Protein AF-A0A2K1SVT9-F1 (afdb_monomer)

Mean predicted aligned error: 2.63 Å

Sequence (105 aa):
MPQIYNPLKDYGYTPITTFWEDFTIAEAFGLDAIEDTYQRAFNEWHSNYKMMTELVMVLNNKIWQYHFYNEDKARVYNDLYTTLAAWCEDNFTSDQLDYYYTTTD

Secondary structure (DSSP, 8-state):
----S-GGGGGT----SSHHHHHHHHTTT-HHHHHHHHHHHHHHHTT-HHHHHHHHHHHHHHHHHHTTT-HHHHHHHHHHHHHHHHHHHHH--HHHHHHHHHHH-

pLDDT: mean 95.65, std 7.27, range [46.47, 98.81]

Solvent-accessible surface area (backbone atoms only — not comparable to full-atom values): 6047 Å² total; per-residue (Å²): 130,79,68,75,72,62,66,56,53,80,74,74,43,79,83,91,71,60,61,61,50,53,46,47,55,22,61,78,72,39,70,69,37,39,54,52,51,49,52,53,51,46,74,74,31,69,91,37,66,68,56,46,42,51,50,42,50,44,28,51,51,48,21,65,73,18,62,91,77,34,62,70,60,16,49,54,29,44,56,52,27,54,54,48,50,53,50,48,70,75,68,47,52,72,76,50,43,54,53,40,53,72,71,71,112

Radius of gyration: 13.07 Å; Cα contacts (8 Å, |Δi|>4): 87; chains: 1; bounding box: 34×28×30 Å

Organism: Gardnerella vaginalis (NCBI:txid2702)

Foldseek 3Di:
DQDCDDCVVVVVDDDPDSLLNCLSVLVVVDLVSNVVSLVVQCVVPVVPLVSLLVLLQSLVVQLVVPVVPPPVSNVSSVVSNVVSVVVSVVPDDPVSVVVSVVSND

Nearest PDB structures (foldseek):
  5w5i-assembly1_C  TM=5.093E-01  e=3.849E+00  Homo sapiens
  6bk8-assembly1_U  TM=3.500E-01  e=2.129E+00  Saccharomyces cerevisiae S288C

Structure (mmCIF, N/CA/C/O backbone):
data_AF-A0A2K1SVT9-F1
#
_entry.id   AF-A0A2K1SVT9-F1
#
loop_
_atom_site.group_PDB
_atom_site.id
_atom_site.type_symbol
_atom_site.label_atom_id
_atom_site.label_alt_id
_atom_site.label_comp_id
_atom_site.label_asym_id
_atom_site.label_entity_id
_atom_site.label_seq_id
_atom_site.pdbx_PDB_ins_code
_atom_site.Cartn_x
_atom_site.Cartn_y
_atom_site.Cartn_z
_atom_site.occupancy
_atom_site.B_iso_or_equiv
_atom_site.auth_seq_id
_atom_site.auth_comp_id
_atom_site.auth_asym_id
_atom_site.auth_atom_id
_atom_site.pdbx_PDB_model_num
ATOM 1 N N . MET A 1 1 ? 15.542 8.143 -10.789 1.00 46.47 1 MET A N 1
ATOM 2 C CA . MET A 1 1 ? 16.097 7.571 -9.540 1.00 46.47 1 MET A CA 1
ATOM 3 C C . MET A 1 1 ? 14.930 7.204 -8.639 1.00 46.47 1 MET A C 1
ATOM 5 O O . MET A 1 1 ? 13.972 7.970 -8.657 1.00 46.47 1 MET A O 1
ATOM 9 N N . PRO A 1 2 ? 14.973 6.083 -7.898 1.00 59.28 2 PRO A N 1
ATOM 10 C CA . PRO A 1 2 ? 13.959 5.780 -6.890 1.00 59.28 2 PRO A CA 1
ATOM 11 C C . PRO A 1 2 ? 13.961 6.879 -5.821 1.00 59.28 2 PRO A C 1
ATOM 13 O O . PRO A 1 2 ? 15.028 7.282 -5.351 1.00 59.28 2 PRO A O 1
ATOM 16 N N . GLN A 1 3 ? 12.789 7.400 -5.467 1.00 71.31 3 GLN A N 1
ATOM 17 C CA . GLN A 1 3 ? 12.656 8.432 -4.442 1.00 71.31 3 GLN A CA 1
ATOM 18 C C . GLN A 1 3 ? 12.427 7.762 -3.085 1.00 71.31 3 GLN A C 1
ATOM 20 O O . GLN A 1 3 ? 11.324 7.322 -2.787 1.00 71.31 3 GLN A O 1
ATOM 25 N N . ILE A 1 4 ? 13.474 7.695 -2.259 1.00 78.69 4 ILE A N 1
ATOM 26 C CA . ILE A 1 4 ? 13.396 7.128 -0.896 1.00 78.69 4 ILE A CA 1
ATOM 27 C C . ILE A 1 4 ? 12.538 8.012 0.025 1.00 78.69 4 ILE A C 1
ATOM 29 O O . ILE A 1 4 ? 11.973 7.540 1.002 1.00 78.69 4 ILE A O 1
ATOM 33 N N . TYR A 1 5 ? 12.402 9.299 -0.297 1.00 88.00 5 TYR A N 1
ATOM 34 C CA . TYR A 1 5 ? 11.534 10.205 0.445 1.00 88.00 5 TYR A CA 1
ATOM 35 C C . TYR A 1 5 ? 10.054 9.832 0.282 1.00 88.00 5 TYR A C 1
ATOM 37 O O . TYR A 1 5 ? 9.560 9.801 -0.844 1.00 88.00 5 TYR A O 1
ATOM 45 N N . ASN A 1 6 ? 9.368 9.597 1.403 1.00 92.19 6 ASN A N 1
ATOM 46 C CA . ASN A 1 6 ? 7.943 9.280 1.448 1.00 92.19 6 ASN A CA 1
ATOM 47 C C . ASN A 1 6 ? 7.084 10.564 1.338 1.00 92.19 6 ASN A C 1
ATOM 4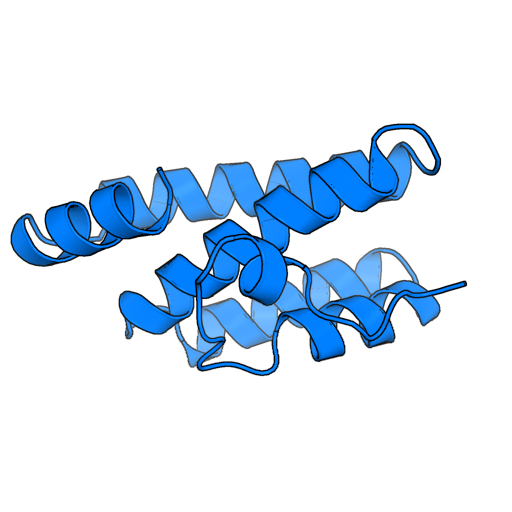9 O O . ASN A 1 6 ? 7.082 11.354 2.290 1.00 92.19 6 ASN A O 1
ATOM 53 N N . PRO A 1 7 ? 6.341 10.766 0.229 1.00 91.94 7 PRO A N 1
ATOM 54 C CA . PRO A 1 7 ? 5.565 11.980 -0.026 1.00 91.94 7 PRO A CA 1
ATOM 55 C C . PRO A 1 7 ? 4.354 12.135 0.898 1.00 91.94 7 PRO A C 1
ATOM 57 O O . PRO A 1 7 ? 3.841 13.239 1.023 1.00 91.94 7 PRO A O 1
ATOM 60 N N . LEU A 1 8 ? 3.930 11.087 1.618 1.00 91.94 8 LEU A N 1
ATOM 61 C CA . LEU A 1 8 ? 2.842 11.201 2.598 1.00 91.94 8 LEU A CA 1
ATOM 62 C C . LEU A 1 8 ? 3.136 12.260 3.675 1.00 91.94 8 LEU A C 1
ATOM 64 O O . LEU A 1 8 ? 2.223 12.907 4.184 1.00 91.94 8 LEU A O 1
ATOM 68 N N . LYS A 1 9 ? 4.423 12.495 3.962 1.00 91.75 9 LYS A N 1
ATOM 69 C CA . LYS A 1 9 ? 4.882 13.541 4.885 1.00 91.75 9 LYS A CA 1
ATOM 70 C C . LYS A 1 9 ? 4.558 14.952 4.395 1.00 91.75 9 LYS A C 1
ATOM 72 O O . LYS A 1 9 ? 4.320 15.830 5.221 1.00 91.75 9 LYS A O 1
ATOM 77 N N . ASP A 1 10 ? 4.500 15.163 3.081 1.00 90.88 10 ASP A N 1
ATOM 78 C CA . ASP A 1 10 ? 4.145 16.459 2.492 1.00 90.88 10 ASP A CA 1
ATOM 79 C C . ASP A 1 10 ? 2.647 16.757 2.637 1.00 90.88 10 ASP A C 1
ATOM 81 O O . ASP A 1 10 ? 2.247 17.919 2.664 1.00 90.88 10 ASP A O 1
ATOM 85 N N . TYR A 1 11 ? 1.826 15.716 2.799 1.00 88.06 11 TYR A N 1
ATOM 86 C CA . TYR A 1 11 ? 0.382 15.824 3.027 1.00 88.06 11 TYR A CA 1
ATOM 87 C C . TYR A 1 11 ? 0.013 15.906 4.516 1.00 88.06 11 TYR A C 1
ATOM 89 O O . TYR A 1 11 ? -1.156 15.829 4.876 1.00 88.06 11 TYR A O 1
ATOM 97 N N . GLY A 1 12 ? 1.001 16.068 5.405 1.00 90.06 12 GLY A N 1
ATOM 98 C CA . GLY A 1 12 ? 0.776 16.150 6.850 1.00 90.06 12 GLY A CA 1
ATOM 99 C C . GLY A 1 12 ? 0.520 14.800 7.526 1.00 90.06 12 GLY A C 1
ATOM 100 O O . GLY A 1 12 ? 0.270 14.764 8.732 1.00 90.06 12 GLY A O 1
ATOM 101 N N . TYR A 1 13 ? 0.632 13.691 6.792 1.00 93.94 13 TYR A N 1
ATOM 102 C CA . TYR A 1 13 ? 0.559 12.351 7.357 1.00 93.94 13 TYR A CA 1
ATOM 103 C C . TYR A 1 13 ? 1.926 11.917 7.900 1.00 93.94 13 TYR A C 1
ATOM 105 O O . TYR A 1 13 ? 2.964 12.131 7.276 1.00 93.94 13 TYR A O 1
ATOM 113 N N . THR A 1 14 ? 1.946 11.283 9.074 1.00 95.19 14 THR A N 1
ATOM 114 C CA . THR A 1 14 ? 3.165 10.676 9.629 1.00 95.19 14 THR A CA 1
ATOM 115 C C . THR A 1 14 ? 3.133 9.176 9.355 1.00 95.19 14 THR A C 1
ATOM 117 O O . THR A 1 14 ? 2.331 8.498 9.996 1.00 95.19 14 THR A O 1
ATOM 120 N N . PRO A 1 15 ? 3.989 8.653 8.453 1.00 95.50 15 PRO A N 1
ATOM 121 C CA . PRO A 1 15 ? 4.053 7.223 8.176 1.00 95.50 15 PRO A CA 1
ATOM 122 C C . PRO A 1 15 ? 4.281 6.402 9.443 1.00 95.50 15 PRO A C 1
ATOM 124 O O . PRO A 1 15 ? 5.164 6.721 10.245 1.00 95.50 15 PRO A O 1
ATOM 127 N N . ILE A 1 16 ? 3.488 5.349 9.604 1.00 96.69 16 ILE A N 1
ATOM 128 C CA . ILE A 1 16 ? 3.594 4.353 10.671 1.00 96.69 16 ILE A CA 1
ATOM 129 C C . ILE A 1 16 ? 4.202 3.035 10.172 1.00 96.69 16 ILE A C 1
ATOM 131 O O . ILE A 1 16 ? 4.450 2.143 10.984 1.00 96.69 16 ILE A O 1
ATOM 135 N N . THR A 1 17 ? 4.477 2.915 8.869 1.00 96.62 17 THR A N 1
ATOM 136 C CA . THR A 1 17 ? 5.103 1.740 8.245 1.00 96.62 17 THR A CA 1
ATOM 137 C C . THR A 1 17 ? 6.359 2.104 7.447 1.00 96.62 17 THR A C 1
ATOM 139 O O . THR A 1 17 ? 6.712 3.274 7.296 1.00 96.62 17 THR A O 1
ATOM 142 N N . THR A 1 18 ? 7.034 1.079 6.921 1.00 96.62 18 THR A N 1
ATOM 143 C CA . THR A 1 18 ? 8.132 1.192 5.946 1.00 96.62 18 THR A CA 1
ATOM 144 C C . THR A 1 18 ? 7.689 0.886 4.516 1.00 96.62 18 THR A C 1
ATOM 146 O O . THR A 1 18 ? 8.534 0.745 3.634 1.00 96.62 18 THR A O 1
ATOM 149 N N . PHE A 1 19 ? 6.379 0.777 4.250 1.00 98.06 19 PHE A N 1
ATOM 150 C CA . PHE A 1 19 ? 5.883 0.309 2.953 1.00 98.06 19 PHE A CA 1
ATOM 151 C C . PHE A 1 19 ? 6.411 1.144 1.790 1.00 98.06 19 PHE A C 1
ATOM 153 O O . PHE A 1 19 ? 6.781 0.590 0.758 1.00 98.06 19 PHE A O 1
ATOM 160 N N . TRP A 1 20 ? 6.499 2.468 1.945 1.00 97.88 20 TRP A N 1
ATOM 161 C CA . TRP A 1 20 ? 7.049 3.321 0.894 1.00 97.88 20 TRP A CA 1
ATOM 162 C C . TRP A 1 20 ? 8.473 2.908 0.507 1.00 97.88 20 TRP A C 1
ATOM 164 O O . TRP A 1 20 ? 8.773 2.752 -0.680 1.00 97.88 20 TRP A O 1
ATOM 174 N N . GLU A 1 21 ? 9.350 2.729 1.491 1.00 96.69 21 GLU A N 1
ATOM 175 C CA . GLU A 1 21 ? 10.727 2.295 1.293 1.00 96.69 21 GLU A CA 1
ATOM 176 C C . GLU A 1 21 ? 10.787 0.875 0.719 1.00 96.69 21 GLU A C 1
ATOM 178 O O . GLU A 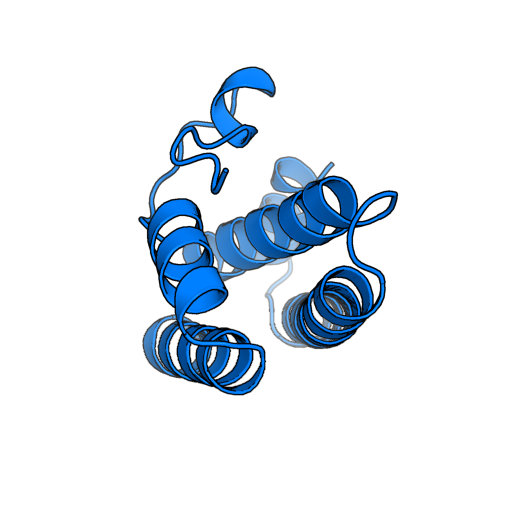1 21 ? 11.516 0.651 -0.249 1.00 96.69 21 GLU A O 1
ATOM 183 N N . ASP A 1 22 ? 9.977 -0.048 1.238 1.00 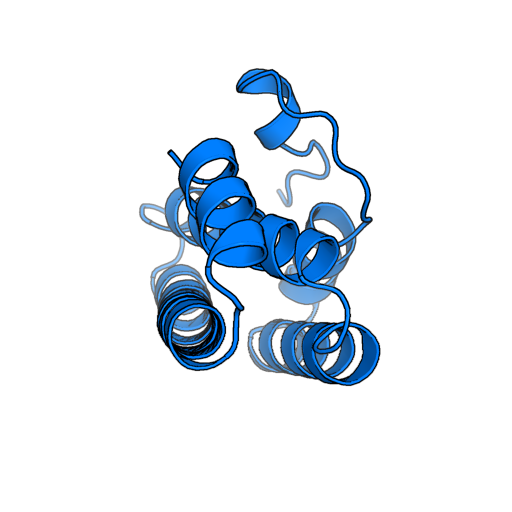97.81 22 ASP A N 1
ATOM 184 C CA . ASP A 1 22 ? 9.928 -1.442 0.790 1.00 97.81 22 ASP A CA 1
ATOM 185 C C . ASP A 1 22 ? 9.542 -1.541 -0.694 1.00 97.81 22 ASP A C 1
ATOM 187 O O . ASP A 1 22 ? 10.246 -2.179 -1.483 1.00 97.81 22 ASP A O 1
ATOM 191 N N . PHE A 1 23 ? 8.495 -0.825 -1.117 1.00 98.00 23 PHE A N 1
ATOM 192 C CA . PHE A 1 23 ? 8.100 -0.736 -2.526 1.00 98.00 23 PHE A CA 1
ATOM 193 C C . PHE A 1 23 ? 9.151 -0.025 -3.383 1.00 98.00 23 PHE A C 1
ATOM 195 O O . PHE A 1 23 ? 9.445 -0.458 -4.496 1.00 98.00 23 PHE A O 1
ATOM 202 N N . THR A 1 24 ? 9.777 1.034 -2.863 1.00 97.06 24 THR A N 1
ATOM 203 C CA . THR A 1 24 ? 10.864 1.741 -3.563 1.00 97.06 24 THR A CA 1
ATOM 204 C C . THR A 1 24 ? 12.072 0.832 -3.814 1.00 97.06 24 THR A C 1
ATOM 206 O O . THR A 1 24 ? 12.722 0.940 -4.855 1.00 97.06 24 THR A O 1
ATOM 209 N N . ILE A 1 25 ? 12.374 -0.081 -2.887 1.00 96.25 25 ILE A N 1
ATOM 210 C CA . ILE A 1 25 ? 13.412 -1.102 -3.056 1.00 96.25 25 ILE A CA 1
ATOM 211 C C . ILE A 1 25 ? 12.949 -2.154 -4.070 1.00 96.25 25 ILE A C 1
ATOM 213 O O . ILE A 1 25 ? 13.684 -2.445 -5.013 1.00 96.25 25 ILE A O 1
ATOM 217 N N . ALA A 1 26 ? 11.731 -2.684 -3.923 1.00 97.62 26 ALA A N 1
ATOM 218 C CA . ALA A 1 26 ? 11.163 -3.708 -4.803 1.00 97.62 26 ALA A CA 1
ATOM 219 C C . ALA A 1 26 ? 11.141 -3.281 -6.279 1.00 97.62 26 ALA A C 1
ATOM 221 O O . ALA A 1 26 ? 11.482 -4.055 -7.171 1.00 97.62 26 ALA A O 1
ATOM 222 N N . GLU A 1 27 ? 10.851 -2.009 -6.540 1.00 96.94 27 GLU A N 1
ATOM 223 C CA . GLU A 1 27 ? 10.878 -1.394 -7.867 1.00 96.94 27 GLU A CA 1
ATOM 224 C C . GLU A 1 27 ? 12.208 -1.532 -8.621 1.00 96.94 27 GLU A C 1
ATOM 226 O O . GLU A 1 27 ? 12.208 -1.399 -9.852 1.00 96.94 27 GLU A O 1
ATOM 231 N N . ALA A 1 28 ? 13.327 -1.734 -7.914 1.00 95.69 28 ALA A N 1
ATOM 232 C CA . ALA A 1 28 ? 14.645 -1.976 -8.501 1.00 95.69 28 ALA A CA 1
ATOM 233 C C . ALA A 1 28 ? 14.843 -3.436 -8.951 1.00 95.69 28 ALA A C 1
ATOM 235 O O . ALA A 1 28 ? 15.740 -3.707 -9.747 1.00 95.69 28 ALA A O 1
ATOM 236 N N . PHE A 1 29 ? 14.003 -4.356 -8.471 1.00 96.75 29 PHE A N 1
ATOM 237 C CA . PHE A 1 29 ? 14.053 -5.790 -8.767 1.00 96.75 29 PHE A CA 1
ATOM 238 C C . PHE A 1 29 ? 13.009 -6.240 -9.802 1.00 96.75 29 PHE A C 1
ATOM 240 O O . PHE A 1 29 ? 13.040 -7.391 -10.229 1.00 96.75 29 PHE A O 1
ATOM 247 N N . GLY A 1 30 ? 12.134 -5.338 -10.257 1.00 97.31 30 GLY A N 1
ATOM 248 C CA . GLY A 1 30 ? 11.149 -5.599 -11.311 1.00 97.31 30 GLY A CA 1
ATOM 249 C C . GLY A 1 30 ? 9.708 -5.649 -10.803 1.00 97.31 30 GLY A C 1
ATOM 250 O O . GLY A 1 30 ? 9.447 -5.443 -9.621 1.00 97.31 30 GLY A O 1
ATOM 251 N N . LEU A 1 31 ? 8.764 -5.884 -11.718 1.00 98.31 31 LEU A N 1
ATOM 252 C CA . LEU A 1 31 ? 7.325 -5.872 -11.417 1.00 98.31 31 LEU A CA 1
ATOM 253 C C . LEU A 1 31 ? 6.927 -7.016 -10.473 1.00 98.31 31 LEU A C 1
ATOM 255 O O . LEU A 1 31 ? 6.243 -6.767 -9.487 1.00 98.31 31 LEU A O 1
ATOM 259 N N . ASP A 1 32 ? 7.459 -8.220 -10.692 1.00 98.38 32 ASP A N 1
ATOM 260 C CA . ASP A 1 32 ? 7.206 -9.385 -9.831 1.00 98.38 32 ASP A CA 1
ATOM 261 C C . ASP A 1 32 ? 7.597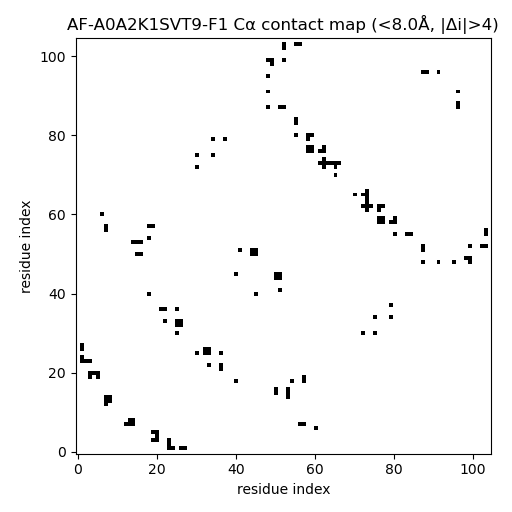 -9.120 -8.365 1.00 98.38 32 ASP A C 1
ATOM 263 O O . ASP A 1 32 ? 6.933 -9.577 -7.439 1.00 98.38 32 ASP A O 1
ATOM 267 N N . ALA A 1 33 ? 8.656 -8.335 -8.130 1.00 98.56 33 ALA A N 1
ATOM 268 C CA . ALA A 1 33 ? 9.082 -7.975 -6.779 1.00 98.56 33 ALA A CA 1
ATOM 269 C C . ALA A 1 33 ? 8.123 -6.981 -6.101 1.00 98.56 33 ALA A C 1
ATOM 271 O O . ALA A 1 33 ? 7.975 -7.017 -4.877 1.00 98.56 33 ALA A O 1
ATOM 272 N N . ILE A 1 34 ? 7.472 -6.099 -6.870 1.00 98.62 34 ILE A N 1
ATOM 273 C CA . ILE A 1 34 ? 6.424 -5.193 -6.371 1.00 98.62 34 ILE A CA 1
ATOM 274 C C . ILE A 1 34 ? 5.220 -6.020 -5.909 1.00 98.62 34 ILE A C 1
ATOM 276 O O . ILE A 1 34 ? 4.747 -5.841 -4.787 1.00 98.62 34 ILE A O 1
ATOM 280 N N . GLU A 1 35 ? 4.766 -6.963 -6.736 1.00 98.75 35 GLU A N 1
ATOM 281 C CA . GLU A 1 35 ? 3.648 -7.851 -6.404 1.00 98.75 35 GLU A CA 1
ATOM 282 C C . GLU A 1 35 ? 3.958 -8.738 -5.191 1.00 98.75 35 GLU A C 1
ATOM 284 O O . GLU A 1 35 ? 3.147 -8.830 -4.271 1.00 98.75 35 GLU A O 1
ATOM 289 N N . ASP A 1 36 ? 5.151 -9.336 -5.131 1.00 98.69 36 ASP A N 1
ATOM 290 C CA . ASP A 1 36 ? 5.590 -10.133 -3.980 1.00 98.69 36 ASP A CA 1
ATOM 291 C C . ASP A 1 36 ? 5.652 -9.299 -2.686 1.00 98.69 36 ASP A C 1
ATOM 293 O O . ASP A 1 36 ? 5.228 -9.752 -1.621 1.00 98.69 36 ASP A O 1
ATOM 297 N N . THR A 1 37 ? 6.120 -8.050 -2.774 1.00 98.75 37 THR A N 1
ATOM 298 C CA . THR A 1 37 ? 6.158 -7.120 -1.633 1.00 98.75 37 THR A CA 1
ATOM 299 C C . THR A 1 37 ? 4.751 -6.791 -1.141 1.00 98.75 37 THR A C 1
ATOM 301 O O . THR A 1 37 ? 4.500 -6.836 0.064 1.00 98.75 37 THR A O 1
ATOM 304 N N . TYR A 1 38 ? 3.812 -6.545 -2.059 1.00 98.81 38 TYR A N 1
ATOM 305 C CA . TYR A 1 38 ? 2.401 -6.376 -1.721 1.00 98.81 38 TYR A CA 1
ATOM 306 C C . TYR A 1 38 ? 1.822 -7.619 -1.043 1.00 98.81 38 TYR A C 1
ATOM 308 O O . TYR A 1 38 ? 1.199 -7.496 0.007 1.00 98.81 38 TYR A O 1
ATOM 316 N N . GLN A 1 39 ? 2.051 -8.812 -1.598 1.00 98.75 39 GLN A N 1
ATOM 317 C CA . GLN A 1 39 ? 1.513 -10.053 -1.037 1.00 98.75 39 GLN A CA 1
ATOM 318 C C . GLN A 1 39 ? 2.040 -10.307 0.377 1.00 98.75 39 GLN A C 1
ATOM 320 O O . GLN A 1 39 ? 1.279 -10.698 1.261 1.00 98.75 39 GLN A O 1
ATOM 325 N N . ARG A 1 40 ? 3.329 -10.050 0.627 1.00 98.62 40 ARG A N 1
ATOM 326 C CA . A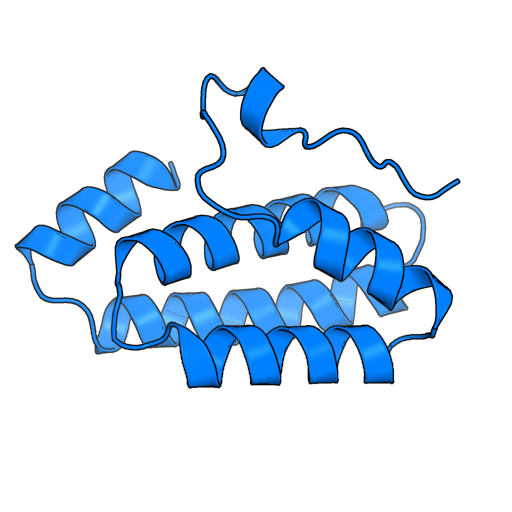RG A 1 40 ? 3.908 -10.149 1.974 1.00 98.62 40 ARG A CA 1
ATOM 327 C C . ARG A 1 40 ? 3.277 -9.143 2.936 1.00 98.62 40 ARG A C 1
ATOM 329 O O . ARG A 1 40 ? 2.838 -9.548 4.009 1.00 98.62 40 ARG A O 1
ATOM 336 N N . ALA A 1 41 ? 3.161 -7.877 2.530 1.00 98.50 41 ALA A N 1
ATOM 337 C CA . ALA A 1 41 ? 2.531 -6.841 3.345 1.00 98.50 41 ALA A CA 1
ATOM 338 C C . ALA A 1 41 ? 1.061 -7.167 3.657 1.00 98.50 41 ALA A C 1
ATOM 340 O O . ALA A 1 41 ? 0.645 -7.092 4.810 1.00 98.50 41 ALA A O 1
ATOM 341 N N . PHE A 1 42 ? 0.285 -7.591 2.658 1.00 98.62 42 PHE A N 1
ATOM 342 C CA . PHE A 1 42 ? -1.110 -7.987 2.832 1.00 98.62 42 PHE A CA 1
ATOM 343 C C . PHE A 1 42 ? -1.236 -9.163 3.806 1.00 98.62 42 PHE A C 1
ATOM 345 O O . PHE A 1 42 ? -1.958 -9.072 4.795 1.00 98.62 42 PHE A O 1
ATOM 352 N N . ASN A 1 43 ? -0.500 -10.253 3.570 1.00 98.44 43 ASN A N 1
ATOM 353 C CA . ASN A 1 43 ? -0.580 -11.460 4.396 1.00 98.44 43 ASN A CA 1
ATOM 354 C C . ASN A 1 43 ? -0.170 -11.216 5.854 1.00 98.44 43 ASN A C 1
ATOM 356 O O . ASN A 1 43 ? -0.705 -11.857 6.754 1.00 98.44 43 ASN A O 1
ATOM 360 N N . GLU A 1 44 ? 0.764 -10.300 6.097 1.00 98.38 44 GLU A N 1
ATOM 361 C CA . GLU A 1 44 ? 1.180 -9.947 7.453 1.00 98.38 44 GLU A CA 1
ATOM 362 C C . GLU A 1 44 ? 0.180 -9.006 8.142 1.00 98.38 44 GLU A C 1
ATOM 364 O O . GLU A 1 44 ? -0.115 -9.171 9.328 1.00 98.38 44 GLU A O 1
ATOM 369 N N . TRP A 1 45 ? -0.378 -8.039 7.407 1.00 98.38 45 TRP A N 1
ATOM 370 C CA . TRP A 1 45 ? -1.062 -6.891 8.006 1.00 98.38 45 TRP A CA 1
ATOM 371 C C . TRP A 1 45 ? -2.571 -6.811 7.761 1.00 98.38 45 TRP A C 1
ATOM 373 O O . TRP A 1 45 ? -3.201 -5.914 8.319 1.00 98.38 45 TRP A O 1
ATOM 383 N N . HIS A 1 46 ? -3.191 -7.748 7.033 1.00 97.44 46 HIS A N 1
ATOM 384 C CA . HIS A 1 46 ? -4.629 -7.696 6.707 1.00 97.44 46 HIS A CA 1
ATOM 385 C C . HIS A 1 46 ? -5.564 -7.617 7.926 1.00 97.44 46 HIS A C 1
ATOM 387 O O . HIS A 1 46 ? -6.677 -7.112 7.824 1.00 97.44 46 HIS A O 1
ATOM 393 N N . SER A 1 47 ? -5.132 -8.082 9.101 1.00 97.38 47 SER A N 1
ATOM 394 C CA . SER A 1 47 ? -5.906 -7.969 10.348 1.00 97.38 47 SER A CA 1
ATOM 395 C C . SER A 1 47 ? -5.791 -6.599 11.040 1.00 97.38 47 SER A C 1
ATOM 397 O O . SER A 1 47 ? -6.488 -6.342 12.022 1.00 97.38 47 SER A O 1
ATOM 399 N N . ASN A 1 48 ? -4.932 -5.704 10.542 1.00 98.50 48 ASN A N 1
ATOM 400 C CA . ASN A 1 48 ? -4.680 -4.379 11.096 1.00 98.50 48 ASN A CA 1
ATOM 401 C C . ASN A 1 48 ? -5.110 -3.284 10.110 1.00 98.50 48 ASN A C 1
ATOM 403 O O . ASN A 1 48 ? -4.353 -2.871 9.232 1.00 98.50 48 ASN A O 1
ATOM 407 N N . TYR A 1 49 ? -6.320 -2.761 10.313 1.00 98.38 49 TYR A N 1
ATOM 408 C CA . TYR A 1 49 ? -6.926 -1.759 9.433 1.00 98.38 49 TYR A CA 1
ATOM 409 C C . TYR A 1 49 ? -6.068 -0.498 9.231 1.00 98.38 49 TYR A C 1
ATOM 411 O O . TYR A 1 49 ? -6.097 0.079 8.149 1.00 98.38 49 TYR A O 1
ATOM 419 N N . LYS A 1 50 ? -5.255 -0.080 10.215 1.00 98.44 50 LYS A N 1
ATOM 420 C CA . LYS A 1 50 ? -4.383 1.102 10.073 1.00 98.44 50 LYS A CA 1
ATOM 421 C C . LYS A 1 50 ? -3.237 0.857 9.100 1.00 98.44 50 LYS A C 1
ATOM 423 O O . LYS A 1 50 ? -2.944 1.711 8.272 1.00 98.44 50 LYS A O 1
ATOM 428 N N . MET A 1 51 ? -2.629 -0.325 9.180 1.00 98.56 51 MET A N 1
ATOM 429 C CA . MET A 1 51 ? -1.562 -0.734 8.263 1.00 98.56 51 MET A CA 1
ATOM 430 C C . MET A 1 51 ? -2.120 -0.869 6.847 1.00 98.56 51 MET A C 1
ATOM 432 O O . MET A 1 51 ? -1.548 -0.341 5.903 1.00 98.56 51 MET A O 1
ATOM 436 N N . MET A 1 52 ? -3.287 -1.498 6.709 1.00 98.69 52 MET A N 1
ATOM 437 C CA . MET A 1 52 ? -3.973 -1.632 5.424 1.00 98.69 52 MET A CA 1
ATOM 438 C C . MET A 1 52 ? -4.370 -0.271 4.831 1.00 98.69 52 MET A C 1
ATOM 440 O O . MET A 1 52 ? -4.210 -0.057 3.633 1.00 98.69 52 MET A O 1
ATOM 444 N N . THR A 1 53 ? -4.794 0.680 5.668 1.00 98.56 53 THR A N 1
ATOM 445 C CA . THR A 1 53 ? -5.069 2.068 5.256 1.00 98.56 53 THR A CA 1
ATOM 446 C C . THR A 1 53 ? -3.807 2.763 4.733 1.00 98.56 53 THR A C 1
ATOM 448 O O . THR A 1 53 ? -3.835 3.349 3.653 1.00 98.56 53 THR A O 1
ATOM 451 N N . GLU A 1 54 ? -2.672 2.666 5.438 1.00 98.62 54 GLU A N 1
ATOM 452 C CA . GLU A 1 54 ? -1.411 3.237 4.938 1.00 98.62 54 GLU A CA 1
ATOM 453 C C . GLU A 1 54 ? -0.931 2.543 3.658 1.00 98.62 54 GLU A C 1
ATOM 455 O O . GLU A 1 54 ? -0.450 3.214 2.745 1.00 98.62 54 GLU A O 1
ATOM 460 N N . LEU A 1 55 ? -1.117 1.224 3.542 1.00 98.75 55 LEU A N 1
ATOM 461 C CA . LEU A 1 55 ? -0.800 0.487 2.321 1.00 98.75 55 LEU A CA 1
ATOM 462 C C . LEU A 1 55 ? -1.602 1.024 1.125 1.00 98.75 55 LEU A C 1
ATOM 464 O O . LEU A 1 55 ? -1.012 1.276 0.077 1.00 98.75 55 LEU A O 1
ATOM 468 N N . VAL A 1 56 ? -2.905 1.291 1.286 1.00 98.62 56 VAL A N 1
ATOM 469 C CA . VAL A 1 56 ? -3.735 1.936 0.248 1.00 98.62 56 VAL A CA 1
ATOM 470 C C . VAL A 1 56 ? -3.162 3.294 -0.159 1.00 98.62 56 VAL A C 1
ATOM 472 O O . VAL A 1 56 ? -2.995 3.554 -1.353 1.00 98.62 56 VAL A O 1
ATOM 475 N N . MET A 1 57 ? -2.808 4.146 0.808 1.00 98.12 57 MET A N 1
ATOM 476 C CA . MET A 1 57 ? -2.225 5.458 0.513 1.00 98.12 57 MET A CA 1
ATOM 477 C C . MET A 1 57 ? -0.894 5.353 -0.232 1.00 98.12 57 MET A C 1
ATOM 479 O O . MET A 1 57 ? -0.665 6.098 -1.188 1.00 98.12 57 MET A O 1
ATOM 483 N N . VAL A 1 58 ? -0.016 4.434 0.182 1.00 98.25 58 VAL A N 1
ATOM 484 C CA . VAL A 1 58 ? 1.269 4.197 -0.483 1.00 98.25 58 VAL A CA 1
ATOM 485 C C . VAL A 1 58 ? 1.040 3.744 -1.921 1.00 98.25 58 VAL A C 1
ATOM 487 O O . VAL A 1 58 ? 1.612 4.350 -2.824 1.00 98.25 58 VAL A O 1
ATOM 490 N N . LEU A 1 59 ? 0.172 2.755 -2.158 1.00 98.56 59 LEU A N 1
ATOM 491 C CA . LEU A 1 59 ? -0.125 2.271 -3.510 1.00 98.56 59 LEU A CA 1
ATOM 492 C C . LEU A 1 59 ? -0.685 3.393 -4.397 1.00 98.56 59 LEU A C 1
ATOM 494 O O . LEU A 1 59 ? -0.186 3.587 -5.503 1.00 98.56 59 LEU A O 1
ATOM 498 N N . ASN A 1 60 ? -1.628 4.199 -3.895 1.00 98.00 60 ASN A N 1
ATOM 499 C CA . ASN A 1 60 ? -2.169 5.350 -4.627 1.00 98.00 60 ASN A CA 1
ATOM 500 C C . ASN A 1 60 ? -1.075 6.367 -5.008 1.00 98.00 60 ASN A C 1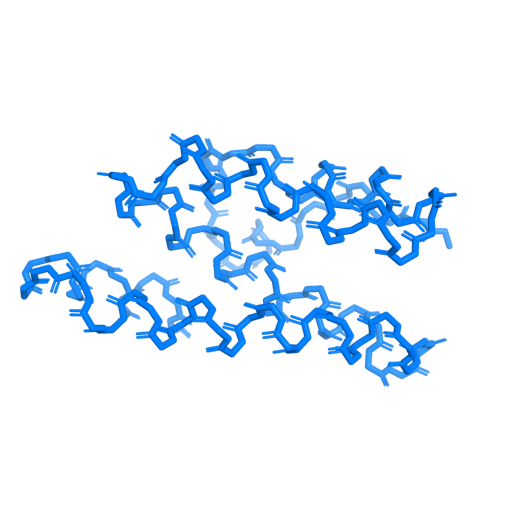
ATOM 502 O O . ASN A 1 60 ? -0.968 6.810 -6.153 1.00 98.00 60 ASN A O 1
ATOM 506 N N . ASN A 1 61 ? -0.190 6.697 -4.067 1.00 96.56 61 ASN A N 1
ATOM 507 C CA . ASN A 1 61 ? 0.917 7.618 -4.323 1.00 96.56 61 ASN A CA 1
ATOM 508 C C . ASN A 1 61 ? 1.947 7.048 -5.307 1.00 96.56 61 ASN A C 1
ATOM 510 O O . ASN A 1 61 ? 2.537 7.789 -6.097 1.00 96.56 61 ASN A O 1
ATOM 514 N N . LYS A 1 62 ? 2.146 5.728 -5.305 1.00 97.44 62 LYS A N 1
ATOM 515 C CA . LYS A 1 62 ? 3.004 5.045 -6.275 1.00 97.44 62 LYS A CA 1
ATOM 516 C C . LYS A 1 62 ? 2.433 5.077 -7.693 1.00 97.44 62 LYS A C 1
ATOM 518 O O . LYS A 1 62 ? 3.208 5.243 -8.635 1.00 97.44 62 LYS A O 1
ATOM 523 N N . ILE A 1 63 ? 1.109 5.033 -7.866 1.00 97.81 63 ILE A N 1
ATOM 524 C CA . ILE A 1 63 ? 0.475 5.276 -9.176 1.00 97.81 63 ILE A CA 1
ATOM 525 C C . ILE A 1 63 ? 0.867 6.666 -9.685 1.00 97.81 63 ILE A C 1
ATOM 527 O O . ILE A 1 63 ? 1.410 6.789 -10.784 1.00 97.81 63 ILE A O 1
ATOM 531 N N . TRP A 1 64 ? 0.666 7.705 -8.867 1.00 95.38 64 TRP A N 1
ATOM 532 C CA . TRP A 1 64 ? 1.018 9.084 -9.222 1.00 95.38 64 TRP A CA 1
ATOM 533 C C . TRP A 1 64 ? 2.501 9.260 -9.549 1.00 95.38 64 TRP A C 1
ATOM 535 O O . TRP A 1 64 ? 2.837 9.937 -10.522 1.00 95.38 64 TRP A O 1
ATOM 545 N N . GLN A 1 65 ? 3.389 8.608 -8.792 1.00 94.88 65 GLN A N 1
ATOM 546 C CA . GLN A 1 65 ? 4.831 8.635 -9.043 1.00 94.88 65 GLN A CA 1
ATOM 547 C C . GLN A 1 65 ? 5.193 8.145 -10.454 1.00 94.88 65 GLN A C 1
ATOM 549 O O . GLN A 1 65 ? 6.147 8.650 -11.048 1.00 94.88 65 GLN A O 1
ATOM 554 N N . TYR A 1 66 ? 4.455 7.173 -10.993 1.00 96.06 66 TYR A N 1
ATOM 555 C CA . TYR A 1 66 ? 4.785 6.519 -12.259 1.00 96.06 66 TYR A CA 1
ATOM 556 C C . TYR A 1 66 ? 3.880 6.891 -13.434 1.00 96.06 66 TYR A C 1
ATOM 558 O O . TYR A 1 66 ? 4.264 6.621 -14.573 1.00 96.06 66 TYR A O 1
ATOM 566 N N . HIS A 1 67 ? 2.757 7.572 -13.193 1.00 93.81 67 HIS A N 1
ATOM 567 C CA . HIS A 1 67 ? 1.718 7.870 -14.186 1.00 93.81 67 HIS A CA 1
ATOM 568 C C . HIS A 1 67 ? 2.251 8.445 -15.513 1.00 93.81 67 HIS A C 1
ATOM 570 O O . HIS A 1 67 ? 1.794 8.051 -16.580 1.00 93.81 67 HIS A O 1
ATOM 576 N N . PHE A 1 68 ? 3.256 9.327 -15.466 1.00 92.88 68 PHE A N 1
ATOM 577 C CA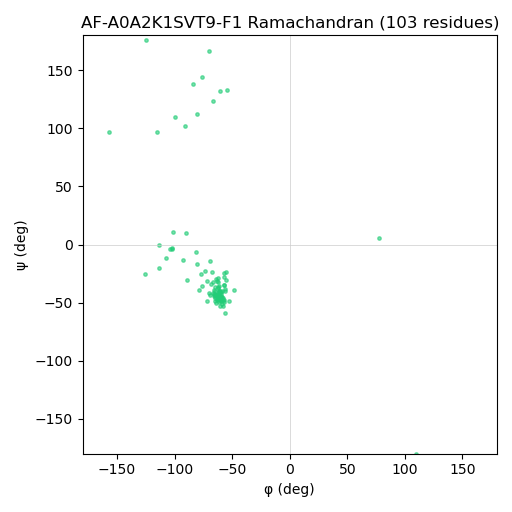 . PHE A 1 68 ? 3.837 9.954 -16.664 1.00 92.88 68 PHE A CA 1
ATOM 578 C C . PHE A 1 68 ? 5.183 9.364 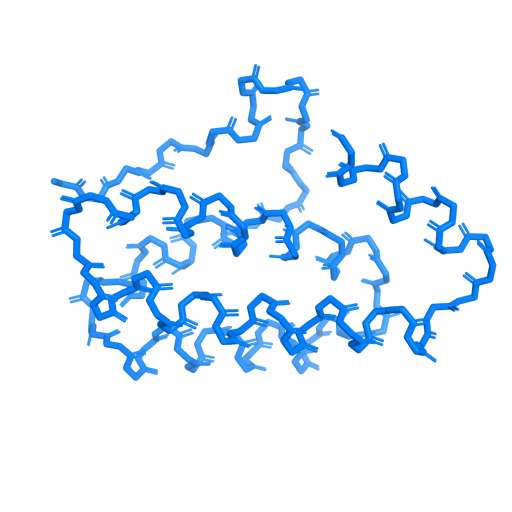-17.116 1.00 92.88 68 PHE A C 1
ATOM 580 O O . PHE A 1 68 ? 5.734 9.807 -18.123 1.00 92.88 68 PHE A O 1
ATOM 587 N N . TYR A 1 69 ? 5.745 8.404 -16.377 1.00 92.69 69 TYR A N 1
ATOM 588 C CA . TYR A 1 69 ? 7.138 7.969 -16.559 1.00 92.69 69 TYR A CA 1
ATOM 589 C C . TYR A 1 69 ? 7.300 6.468 -16.791 1.00 92.69 69 TYR A C 1
ATOM 591 O O . TYR A 1 69 ? 8.309 6.051 -17.362 1.00 92.69 69 TYR A O 1
ATOM 599 N N . ASN A 1 70 ? 6.361 5.646 -16.319 1.00 96.31 70 ASN A N 1
ATOM 600 C CA . ASN A 1 70 ? 6.415 4.197 -16.462 1.00 96.31 70 ASN A CA 1
ATOM 601 C C . ASN A 1 70 ? 5.003 3.598 -16.361 1.00 96.31 70 ASN A C 1
ATOM 603 O O . ASN A 1 70 ? 4.499 3.357 -15.264 1.00 96.31 70 ASN A O 1
ATOM 607 N N . GLU A 1 71 ? 4.385 3.355 -17.516 1.00 96.94 71 GLU A N 1
ATOM 608 C CA . GLU A 1 71 ? 3.022 2.823 -17.613 1.00 96.94 71 GLU A CA 1
ATOM 609 C C . GLU A 1 71 ? 2.887 1.434 -16.976 1.00 96.94 71 GLU A C 1
ATOM 611 O O . GLU A 1 71 ? 1.922 1.188 -16.257 1.00 96.94 71 GLU A O 1
ATOM 616 N N . ASP A 1 72 ? 3.874 0.551 -17.153 1.00 97.88 72 ASP A N 1
ATOM 617 C CA . ASP A 1 72 ? 3.832 -0.799 -16.582 1.00 97.88 72 ASP A CA 1
ATOM 618 C C . ASP A 1 72 ? 3.802 -0.772 -15.050 1.00 97.88 72 ASP A C 1
ATOM 620 O O . ASP A 1 72 ? 2.987 -1.458 -14.432 1.00 97.88 72 ASP A O 1
ATOM 624 N N . LYS A 1 73 ? 4.643 0.063 -14.424 1.00 97.44 73 LYS A N 1
ATOM 625 C CA . LYS A 1 73 ? 4.619 0.253 -12.966 1.00 97.44 73 LYS A CA 1
ATOM 626 C C . LYS A 1 73 ? 3.315 0.891 -12.505 1.00 97.44 73 LYS A C 1
ATOM 628 O O . LYS A 1 73 ? 2.743 0.434 -11.521 1.00 97.44 73 LYS A O 1
ATOM 633 N N . ALA A 1 74 ? 2.843 1.926 -13.202 1.00 98.00 74 ALA A N 1
ATOM 634 C CA . ALA A 1 74 ? 1.585 2.584 -12.859 1.00 98.00 74 ALA A CA 1
ATOM 635 C C . ALA A 1 74 ? 0.404 1.602 -12.914 1.00 98.00 74 ALA A C 1
ATOM 637 O O . ALA A 1 74 ? -0.432 1.609 -12.014 1.00 98.00 74 ALA A O 1
ATOM 638 N N . ARG A 1 75 ? 0.374 0.717 -13.918 1.00 98.50 75 ARG A N 1
ATOM 639 C CA . ARG A 1 75 ? -0.644 -0.328 -14.066 1.00 98.50 75 ARG A CA 1
ATOM 640 C C . ARG A 1 75 ? -0.600 -1.340 -12.924 1.00 98.50 75 ARG A C 1
ATOM 642 O O . ARG A 1 75 ? -1.627 -1.552 -12.295 1.00 98.50 75 ARG A O 1
ATOM 649 N N . VAL A 1 76 ? 0.577 -1.888 -12.602 1.00 98.56 76 VAL A N 1
ATOM 650 C CA . VAL A 1 76 ? 0.724 -2.829 -11.474 1.00 98.56 76 VAL A CA 1
ATOM 651 C C . VAL A 1 76 ? 0.268 -2.180 -10.166 1.00 98.56 76 VAL A C 1
ATOM 653 O O . VAL A 1 76 ? -0.550 -2.749 -9.451 1.00 98.56 76 VAL A O 1
ATOM 656 N N . TYR A 1 77 ? 0.714 -0.957 -9.868 1.00 98.75 77 TYR A N 1
ATOM 657 C CA . TYR A 1 77 ? 0.270 -0.259 -8.659 1.00 98.75 77 TYR A CA 1
ATOM 658 C C . TYR A 1 77 ? -1.236 0.020 -8.640 1.00 98.75 77 TYR A C 1
ATOM 660 O O . TYR A 1 77 ? -1.851 -0.093 -7.582 1.00 98.75 77 TYR A O 1
ATOM 668 N N . ASN A 1 78 ? -1.837 0.341 -9.787 1.00 98.75 78 ASN A N 1
ATOM 669 C CA . ASN A 1 78 ? -3.275 0.569 -9.898 1.00 98.75 78 ASN A CA 1
ATOM 670 C C . ASN A 1 78 ? -4.093 -0.704 -9.653 1.00 98.75 78 ASN A C 1
ATOM 672 O O . ASN A 1 78 ? -5.110 -0.650 -8.959 1.00 98.75 78 ASN A O 1
ATOM 676 N N . ASP A 1 79 ? -3.646 -1.841 -10.181 1.00 98.75 79 ASP A N 1
ATOM 677 C CA . ASP A 1 79 ? -4.312 -3.131 -9.986 1.00 98.75 79 ASP A CA 1
ATOM 678 C C . ASP A 1 79 ? -4.264 -3.549 -8.505 1.00 98.75 79 ASP A C 1
ATOM 680 O O . ASP A 1 79 ? -5.281 -3.954 -7.928 1.00 98.75 79 ASP A O 1
ATOM 684 N N . LEU A 1 80 ? -3.110 -3.361 -7.854 1.00 98.81 80 LEU A N 1
ATOM 685 C CA . LEU A 1 80 ? -2.927 -3.612 -6.421 1.00 98.81 80 LEU A CA 1
ATOM 686 C C . LEU A 1 80 ? -3.764 -2.662 -5.552 1.00 98.81 80 LEU A C 1
ATOM 688 O O . LEU A 1 80 ? -4.430 -3.112 -4.619 1.00 98.81 80 LEU A O 1
ATOM 692 N N . TYR A 1 81 ? -3.758 -1.361 -5.864 1.00 98.81 81 TYR A N 1
ATOM 693 C CA . TYR A 1 81 ? -4.560 -0.347 -5.173 1.00 98.81 81 TYR A CA 1
ATOM 694 C C . TYR A 1 81 ? -6.051 -0.666 -5.261 1.00 98.81 81 TYR A C 1
ATOM 696 O O . TYR A 1 81 ? -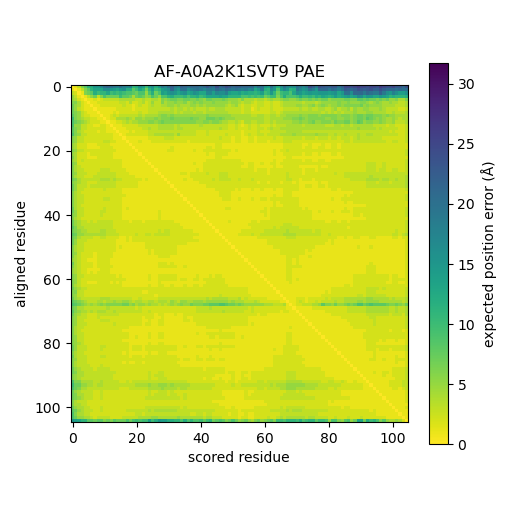6.718 -0.729 -4.233 1.00 98.81 81 TYR A O 1
ATOM 704 N N . THR A 1 82 ? -6.560 -0.921 -6.469 1.00 98.62 82 THR A N 1
ATOM 705 C CA . THR A 1 82 ? -7.986 -1.184 -6.705 1.00 98.62 82 THR A CA 1
ATOM 706 C C . THR A 1 82 ? -8.441 -2.431 -5.951 1.00 98.62 82 THR A C 1
ATOM 708 O O . THR A 1 82 ? -9.481 -2.419 -5.296 1.00 98.62 82 THR A O 1
ATOM 711 N N . THR A 1 83 ? -7.632 -3.494 -5.994 1.00 98.62 83 THR A N 1
ATOM 712 C CA . THR A 1 83 ? -7.906 -4.744 -5.271 1.00 98.62 83 THR A CA 1
ATOM 713 C C . THR A 1 83 ? -7.936 -4.519 -3.762 1.00 98.62 83 THR A C 1
ATOM 715 O O . THR A 1 83 ? -8.849 -4.985 -3.083 1.00 98.62 83 THR A O 1
ATOM 718 N N . LEU A 1 84 ? -6.951 -3.792 -3.228 1.00 98.75 84 LEU A N 1
ATOM 719 C CA . LEU A 1 84 ? -6.855 -3.537 -1.796 1.00 98.75 84 LEU A CA 1
ATOM 720 C C . LEU A 1 84 ? -7.962 -2.609 -1.291 1.00 98.75 84 LEU A C 1
ATOM 722 O O . LEU A 1 84 ? -8.533 -2.883 -0.242 1.00 98.75 84 LEU A O 1
ATOM 726 N N . ALA A 1 85 ? -8.264 -1.532 -2.017 1.00 98.56 85 ALA A N 1
ATOM 727 C CA . ALA A 1 85 ? -9.299 -0.577 -1.639 1.00 98.56 85 ALA A CA 1
ATOM 728 C C . ALA A 1 85 ? -10.669 -1.264 -1.545 1.00 98.56 85 ALA A C 1
ATOM 730 O O . ALA A 1 85 ? -11.322 -1.167 -0.509 1.00 98.56 85 ALA A O 1
ATOM 731 N N . ALA A 1 86 ? -11.039 -2.054 -2.561 1.00 98.69 86 ALA A N 1
ATOM 732 C CA . ALA A 1 86 ? -12.266 -2.851 -2.534 1.00 98.69 86 ALA A CA 1
ATOM 733 C C . ALA A 1 86 ? -12.273 -3.850 -1.365 1.00 98.69 86 ALA A C 1
ATOM 735 O O . ALA A 1 86 ? -13.263 -3.972 -0.650 1.00 98.69 86 ALA A O 1
ATOM 736 N N . TRP A 1 87 ? -11.144 -4.523 -1.113 1.00 98.69 87 TRP A N 1
ATOM 737 C CA . TRP A 1 87 ? -11.032 -5.436 0.023 1.00 98.69 87 TRP A CA 1
ATOM 738 C C . TRP A 1 87 ? -11.225 -4.718 1.368 1.00 98.69 87 TRP A C 1
ATOM 740 O O . TRP A 1 87 ? -11.934 -5.234 2.230 1.00 98.69 87 TRP A O 1
ATOM 750 N N . CYS A 1 88 ? -10.632 -3.536 1.560 1.00 98.50 88 CYS A N 1
ATOM 751 C CA . CYS A 1 88 ? -10.811 -2.732 2.771 1.00 98.50 88 CYS A CA 1
ATOM 752 C C . CYS A 1 88 ? -12.280 -2.328 2.959 1.00 98.50 88 CYS A C 1
ATOM 754 O O . CYS A 1 88 ? -12.810 -2.492 4.055 1.00 98.50 88 CYS A O 1
ATOM 756 N N . GLU A 1 89 ? -12.949 -1.870 1.898 1.00 98.19 89 GLU A N 1
ATOM 757 C CA . GLU A 1 89 ? -14.371 -1.501 1.929 1.00 98.19 89 GLU A CA 1
ATOM 758 C C . GLU A 1 89 ? -15.280 -2.679 2.313 1.00 98.19 89 GLU A C 1
ATOM 760 O O . GLU A 1 89 ? -16.204 -2.512 3.110 1.00 98.19 89 GLU A O 1
ATOM 765 N N . ASP A 1 90 ? -14.976 -3.878 1.813 1.00 98.44 90 ASP A N 1
ATOM 766 C CA . ASP A 1 90 ? -15.751 -5.092 2.086 1.00 98.44 90 ASP A CA 1
ATOM 767 C C . ASP A 1 90 ? -15.493 -5.695 3.482 1.00 98.44 90 ASP A C 1
ATOM 769 O O . ASP A 1 90 ? -16.341 -6.425 4.004 1.00 98.44 90 ASP A O 1
ATOM 773 N N . ASN A 1 91 ? -14.322 -5.448 4.085 1.00 98.44 91 ASN A N 1
ATOM 774 C CA . ASN A 1 91 ? -13.876 -6.160 5.295 1.00 98.44 91 ASN A CA 1
ATOM 775 C C . ASN A 1 91 ? -13.779 -5.288 6.552 1.00 98.44 91 ASN A C 1
ATOM 777 O O . ASN A 1 91 ? -13.760 -5.829 7.662 1.00 98.44 91 ASN A O 1
ATOM 781 N N . PHE A 1 92 ? -13.695 -3.966 6.423 1.00 98.50 92 PHE A N 1
ATOM 782 C CA . PHE A 1 92 ? -13.616 -3.082 7.582 1.00 98.50 92 PHE A CA 1
ATOM 783 C C . PHE A 1 92 ? -14.977 -2.911 8.260 1.00 98.50 92 PHE A C 1
ATOM 785 O O . PHE A 1 92 ? -16.030 -2.849 7.627 1.00 98.50 92 PHE A O 1
ATOM 792 N N . THR A 1 93 ? -14.961 -2.809 9.589 1.00 98.25 93 THR A N 1
ATOM 793 C CA . THR A 1 93 ? -16.145 -2.395 10.354 1.00 98.25 93 THR A CA 1
ATOM 794 C C . THR A 1 93 ? -16.450 -0.916 10.115 1.00 98.25 93 THR A C 1
ATOM 796 O O . THR A 1 93 ? -15.594 -0.174 9.643 1.00 98.25 93 THR A O 1
ATOM 799 N N . SER A 1 94 ? -17.637 -0.444 10.506 1.00 97.44 94 SER A N 1
ATOM 800 C CA . SER A 1 94 ? -18.002 0.977 10.372 1.00 97.44 94 SER A CA 1
ATOM 801 C C . SER A 1 94 ? -16.969 1.925 11.001 1.00 97.44 94 SER A C 1
ATOM 803 O O . SER A 1 94 ? -16.487 2.819 10.320 1.00 97.44 94 SER A O 1
ATOM 805 N N . ASP A 1 95 ? -16.533 1.671 12.240 1.00 97.62 95 ASP A N 1
ATOM 806 C CA . ASP A 1 95 ? -15.514 2.501 12.909 1.00 97.62 95 ASP A CA 1
ATOM 807 C C . ASP A 1 95 ? -14.149 2.472 12.188 1.00 97.62 95 ASP A C 1
ATOM 809 O O . ASP A 1 95 ? -13.384 3.437 12.223 1.00 97.62 95 ASP A O 1
ATOM 813 N N . GLN A 1 96 ? -13.808 1.350 11.548 1.00 98.50 96 GLN A N 1
ATOM 814 C CA . GLN A 1 96 ? -12.574 1.215 10.771 1.00 98.50 96 GLN A CA 1
ATOM 815 C C . GLN A 1 96 ? -12.684 1.928 9.420 1.00 98.50 96 GLN A C 1
ATOM 817 O O . GLN A 1 96 ? -11.703 2.523 8.979 1.00 98.50 96 GLN A O 1
ATOM 822 N N . LEU A 1 97 ? -13.864 1.907 8.796 1.00 98.38 97 LEU A N 1
ATOM 823 C CA . LEU A 1 97 ? -14.167 2.665 7.584 1.00 98.38 97 LEU A CA 1
ATOM 824 C C . LEU A 1 97 ? -14.119 4.173 7.839 1.00 98.38 97 LEU A C 1
ATOM 826 O O . LEU A 1 97 ? -13.555 4.896 7.025 1.00 98.38 97 LEU A O 1
ATOM 830 N N . ASP A 1 98 ? -14.612 4.645 8.986 1.00 98.25 98 ASP A N 1
ATOM 831 C CA . ASP A 1 98 ? -14.494 6.056 9.372 1.00 98.25 98 ASP A CA 1
ATOM 832 C C . ASP A 1 98 ? -13.023 6.495 9.418 1.00 98.25 98 ASP A C 1
ATOM 834 O O . ASP A 1 98 ? -12.659 7.537 8.865 1.00 98.25 98 ASP A O 1
ATOM 838 N N . TYR A 1 99 ? -12.152 5.681 10.030 1.00 97.94 99 TYR A N 1
ATOM 839 C CA . TYR A 1 99 ? -10.709 5.931 10.021 1.00 97.94 99 TYR A CA 1
ATOM 840 C C . TYR A 1 99 ? -10.127 5.878 8.606 1.00 97.94 99 TYR A C 1
ATOM 842 O O . TYR A 1 99 ? -9.351 6.761 8.242 1.00 97.94 99 TYR A O 1
ATOM 850 N N . TYR A 1 100 ? -10.488 4.852 7.832 1.00 98.19 100 TYR A N 1
ATOM 851 C CA . TYR A 1 100 ? -10.013 4.637 6.468 1.00 98.19 100 TYR A CA 1
ATOM 852 C C . TYR A 1 100 ? -10.301 5.857 5.593 1.00 98.19 100 TYR A C 1
ATOM 854 O O . TYR A 1 100 ? -9.357 6.502 5.147 1.00 98.19 100 TYR A O 1
ATOM 862 N N . TYR A 1 101 ? -11.571 6.247 5.460 1.00 97.62 101 TYR A N 1
ATOM 863 C CA . TYR A 1 101 ? -11.969 7.378 4.625 1.00 97.62 101 TYR A CA 1
ATOM 864 C C . TYR A 1 101 ? -11.365 8.695 5.102 1.00 97.62 101 TYR A C 1
ATOM 866 O O . TYR A 1 101 ? -10.842 9.442 4.287 1.00 97.62 101 TYR A O 1
ATOM 874 N N . THR A 1 102 ? -11.352 8.955 6.414 1.00 95.94 102 THR A N 1
ATOM 875 C CA . THR A 1 102 ? -10.747 10.186 6.960 1.00 95.94 102 THR A CA 1
ATOM 876 C C . THR A 1 102 ? -9.245 10.272 6.682 1.00 95.94 102 THR A C 1
ATOM 878 O O . THR A 1 102 ? -8.691 11.364 6.622 1.00 95.94 102 THR A O 1
ATOM 881 N N . THR A 1 103 ? -8.563 9.131 6.574 1.00 95.56 103 THR A N 1
ATOM 882 C CA . THR A 1 103 ? -7.110 9.088 6.371 1.00 95.56 103 THR A CA 1
ATOM 883 C C . THR A 1 103 ? -6.734 9.113 4.890 1.00 95.56 103 THR A C 1
ATOM 885 O O . THR A 1 103 ? -5.655 9.595 4.561 1.00 95.56 103 THR A O 1
ATOM 888 N N . THR A 1 104 ? -7.579 8.572 4.006 1.00 93.44 104 THR A N 1
ATOM 889 C CA . THR A 1 104 ? -7.298 8.478 2.564 1.00 93.44 104 THR A CA 1
ATOM 890 C C . THR A 1 104 ? -7.817 9.650 1.725 1.00 93.44 104 THR A C 1
ATOM 892 O O . THR A 1 104 ? -7.439 9.723 0.556 1.00 93.44 104 THR A O 1
ATOM 895 N N . ASP A 1 105 ? -8.693 10.495 2.278 1.00 82.62 105 ASP A N 1
ATOM 896 C CA . ASP A 1 105 ? -9.215 11.731 1.655 1.00 82.62 105 ASP A CA 1
ATOM 897 C C . ASP A 1 105 ? -8.176 12.870 1.668 1.00 82.62 105 ASP A C 1
ATOM 899 O O . ASP A 1 105 ? -8.015 13.541 0.620 1.00 82.62 105 ASP A O 1
#